Protein AF-A0A7S3B847-F1 (afdb_monomer)

Organism: NCBI:txid156174

InterPro domains:
  IPR002048 EF-hand domain [PS50222] (4-39)
  IPR011992 EF-hand domain pair [SSF47473] (9-43)
  IPR018247 EF-Hand 1, calcium-binding site [PS00018] (17-29)

pLDDT: mean 80.08, std 13.84, range [39.88, 95.44]

Foldseek 3Di:
DLDDPVVLCVVLQVVLPPVPPSDHDPVSVVVSVVVVVCVVVVPPPDPDDPDPPPPDPVPDDPVVVVVVVVVVVVVVVVVVVVVVVVVVVVVVVVVVVCVVCVPPDPVVVVVVVVVVVVVVVVVVVVVVVVVVVVVVVVVVVVVVVVVVVVD

Structure (mmCIF, N/CA/C/O backbone):
data_AF-A0A7S3B847-F1
#
_entry.id   AF-A0A7S3B847-F1
#
loop_
_atom_site.group_PDB
_atom_site.id
_atom_site.type_symbol
_atom_site.label_atom_id
_atom_site.label_alt_id
_atom_site.label_comp_id
_atom_site.label_asym_id
_atom_site.label_entity_id
_atom_site.label_seq_id
_atom_site.pdbx_PDB_ins_code
_atom_site.Cartn_x
_atom_site.Cartn_y
_atom_site.Cartn_z
_atom_site.occupancy
_atom_site.B_iso_or_equiv
_atom_site.auth_seq_id
_atom_site.auth_comp_id
_atom_site.auth_asym_id
_atom_site.auth_atom_id
_atom_site.pdbx_PDB_model_num
ATOM 1 N N . LEU A 1 1 ? -5.504 0.799 -28.104 1.00 70.06 1 LEU A N 1
ATOM 2 C CA . LEU A 1 1 ? -4.615 0.328 -29.183 1.00 70.06 1 LEU A CA 1
ATOM 3 C C . LEU A 1 1 ? -4.627 1.384 -30.265 1.00 70.06 1 LEU A C 1
ATOM 5 O O . LEU A 1 1 ? -5.694 1.936 -30.518 1.00 70.06 1 LEU A O 1
ATOM 9 N N . LYS A 1 2 ? -3.457 1.723 -30.804 1.00 77.25 2 LYS A N 1
ATOM 10 C CA . LYS A 1 2 ? -3.351 2.632 -31.953 1.00 77.25 2 LYS A CA 1
ATOM 11 C C . LYS A 1 2 ? -3.591 1.881 -33.260 1.00 77.25 2 LYS A C 1
ATOM 13 O O . LYS A 1 2 ? -4.026 2.481 -34.234 1.00 77.25 2 LYS A O 1
ATOM 18 N N . THR A 1 3 ? -3.345 0.572 -33.259 1.00 81.25 3 THR A N 1
ATOM 19 C CA . THR A 1 3 ? -3.781 -0.335 -34.322 1.00 81.25 3 THR A CA 1
ATOM 20 C C . THR A 1 3 ? -5.237 -0.758 -34.100 1.00 81.25 3 THR A C 1
ATOM 22 O O . THR A 1 3 ? -5.687 -0.882 -32.957 1.00 81.25 3 THR A O 1
ATOM 25 N N . GLU A 1 4 ? -5.963 -1.016 -35.191 1.00 88.88 4 GLU A N 1
ATOM 26 C CA . GLU A 1 4 ? -7.303 -1.610 -35.161 1.00 88.88 4 GLU A CA 1
ATOM 27 C C . GLU A 1 4 ? -7.334 -2.885 -34.317 1.00 88.88 4 GLU A C 1
ATOM 29 O O . GLU A 1 4 ? -6.490 -3.767 -34.486 1.00 88.88 4 GLU A O 1
ATOM 34 N N . ARG A 1 5 ? -8.311 -2.987 -33.406 1.00 84.38 5 ARG A N 1
ATOM 35 C CA . ARG A 1 5 ? -8.324 -4.022 -32.356 1.00 84.38 5 ARG A CA 1
ATOM 36 C C . ARG A 1 5 ? -8.294 -5.431 -32.934 1.00 84.38 5 ARG A C 1
ATOM 38 O O . ARG A 1 5 ? -7.449 -6.215 -32.528 1.00 84.38 5 ARG A O 1
ATOM 45 N N . VAL A 1 6 ? -9.171 -5.710 -33.899 1.00 86.75 6 VAL A N 1
ATOM 46 C CA . VAL A 1 6 ? -9.297 -7.030 -34.536 1.00 86.75 6 VAL A CA 1
ATOM 47 C C . VAL A 1 6 ? -8.012 -7.397 -35.275 1.00 86.75 6 VAL A C 1
ATOM 49 O O . VAL A 1 6 ? -7.477 -8.482 -35.084 1.00 86.75 6 VAL A O 1
ATOM 52 N N . LYS A 1 7 ? -7.455 -6.458 -36.048 1.00 86.38 7 LYS A N 1
ATOM 53 C CA . LYS A 1 7 ? -6.201 -6.664 -36.781 1.00 86.38 7 LYS A CA 1
ATOM 54 C C . LYS A 1 7 ? -5.027 -6.916 -35.835 1.00 86.38 7 LYS A C 1
ATOM 56 O O . LYS A 1 7 ? -4.253 -7.840 -36.044 1.00 86.38 7 LYS A O 1
ATOM 61 N N . PHE A 1 8 ? -4.925 -6.126 -34.766 1.00 87.38 8 PHE A N 1
ATOM 62 C CA . PHE A 1 8 ? -3.901 -6.305 -33.744 1.00 87.38 8 PHE A CA 1
ATOM 63 C C . PHE A 1 8 ? -4.010 -7.676 -33.074 1.00 87.38 8 PHE A C 1
ATOM 65 O O . PHE A 1 8 ? -3.001 -8.365 -32.945 1.00 87.38 8 PHE A O 1
ATOM 72 N N . THR A 1 9 ? -5.213 -8.081 -32.659 1.00 85.25 9 THR A N 1
ATOM 73 C CA . THR A 1 9 ? -5.406 -9.375 -32.003 1.00 85.25 9 THR A CA 1
ATOM 74 C C . THR A 1 9 ? -5.088 -10.526 -32.940 1.00 85.25 9 THR A C 1
ATOM 76 O O . THR A 1 9 ? -4.371 -11.418 -32.522 1.00 85.25 9 THR A O 1
ATOM 79 N N . THR A 1 10 ? -5.526 -10.489 -34.202 1.00 86.19 10 THR A N 1
ATOM 80 C CA . THR A 1 10 ? -5.241 -11.557 -35.171 1.00 86.19 10 THR A CA 1
ATOM 81 C C . THR A 1 10 ? -3.746 -11.662 -35.475 1.00 86.19 10 THR A C 1
ATOM 83 O O . THR A 1 10 ? -3.179 -12.743 -35.351 1.00 86.19 10 THR A O 1
ATOM 86 N N . ASP A 1 11 ? -3.085 -10.541 -35.784 1.00 85.12 11 ASP A N 1
ATOM 87 C CA . ASP A 1 11 ? -1.651 -10.524 -36.103 1.00 85.12 11 ASP A CA 1
ATOM 88 C C . ASP A 1 11 ? -0.793 -10.994 -34.920 1.00 85.12 11 ASP A C 1
ATOM 90 O O . ASP A 1 11 ? 0.245 -11.629 -35.105 1.00 85.12 11 ASP A O 1
ATOM 94 N N . MET A 1 12 ? -1.182 -10.643 -33.691 1.00 84.94 12 MET A N 1
ATOM 95 C CA . MET A 1 12 ? -0.429 -11.032 -32.501 1.00 84.94 12 MET A CA 1
ATOM 96 C C . MET A 1 12 ? -0.768 -12.442 -32.025 1.00 84.94 12 MET A C 1
ATOM 98 O O . MET A 1 12 ? 0.125 -13.107 -31.516 1.00 84.94 12 MET A O 1
ATOM 102 N N . PHE A 1 13 ? -1.996 -12.918 -32.224 1.00 85.88 13 PHE A N 1
ATOM 103 C CA . PHE A 1 13 ? -2.372 -14.291 -31.901 1.00 85.88 13 PHE A CA 1
ATOM 104 C C . PHE A 1 13 ? -1.532 -15.280 -32.711 1.00 85.88 13 PHE A C 1
ATOM 106 O O . PHE A 1 13 ? -0.788 -16.052 -32.125 1.00 85.88 13 PHE A O 1
ATOM 113 N N . VAL A 1 14 ? -1.502 -15.126 -34.040 1.0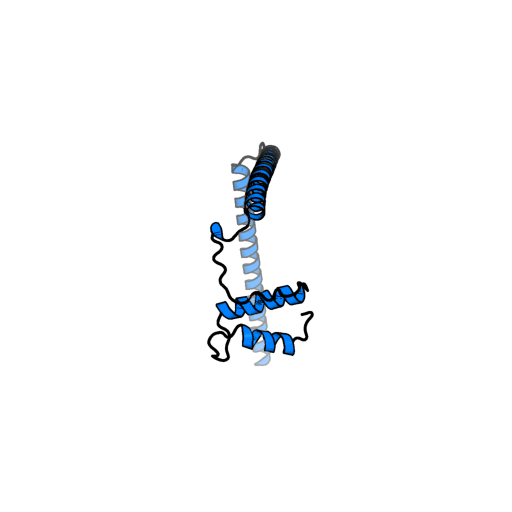0 86.00 14 VAL A N 1
ATOM 114 C CA . VAL A 1 14 ? -0.680 -15.954 -34.949 1.00 86.00 14 VAL A CA 1
ATOM 115 C C . VAL A 1 14 ? 0.816 -15.867 -34.628 1.00 86.00 14 VAL A C 1
ATOM 117 O O . VAL A 1 14 ? 1.583 -16.785 -34.889 1.00 86.00 14 VAL A O 1
ATOM 120 N N . LYS A 1 15 ? 1.271 -14.735 -34.085 1.00 83.75 15 LYS A N 1
ATOM 121 C CA . LYS A 1 15 ? 2.688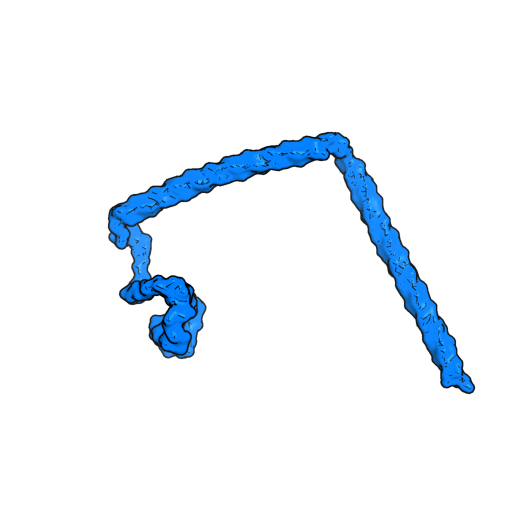 -14.520 -33.781 1.00 83.75 15 LYS A CA 1
ATOM 122 C C . LYS A 1 15 ? 3.131 -15.145 -32.457 1.00 83.75 15 LYS A C 1
ATOM 124 O O . LYS A 1 15 ? 4.315 -15.457 -32.315 1.00 83.75 15 LYS A O 1
ATOM 129 N N . PHE A 1 16 ? 2.239 -15.200 -31.472 1.00 84.88 16 PHE A N 1
ATOM 130 C CA . PHE A 1 16 ? 2.562 -15.641 -30.117 1.00 84.88 16 PHE A CA 1
ATOM 131 C C . PHE A 1 16 ? 2.057 -17.048 -29.800 1.00 84.88 16 PHE A C 1
ATOM 133 O O . PHE A 1 16 ? 2.594 -17.620 -28.864 1.00 84.88 16 PHE A O 1
ATOM 140 N N . ASP A 1 17 ? 1.113 -17.596 -30.568 1.00 87.38 17 ASP A N 1
ATOM 141 C CA . ASP A 1 17 ? 0.746 -19.018 -30.558 1.00 87.38 17 ASP A CA 1
ATOM 142 C C . ASP A 1 17 ? 1.885 -19.820 -31.210 1.00 87.38 17 ASP A C 1
ATOM 144 O O . ASP A 1 17 ? 1.950 -19.991 -32.428 1.00 87.38 17 ASP A O 1
ATOM 148 N N . ALA A 1 18 ? 2.896 -20.169 -30.412 1.00 80.38 18 ALA A N 1
ATOM 149 C CA . ALA A 1 18 ? 4.126 -20.763 -30.927 1.00 80.38 18 ALA A CA 1
ATOM 150 C C . ALA A 1 18 ? 3.973 -22.265 -31.189 1.00 80.38 18 ALA A C 1
ATOM 152 O O . ALA A 1 18 ? 4.738 -22.831 -31.974 1.00 80.38 18 ALA A O 1
ATOM 153 N N . ASN A 1 19 ? 3.028 -22.905 -30.501 1.00 84.69 19 ASN A N 1
ATOM 154 C CA . ASN A 1 19 ? 2.689 -24.313 -30.656 1.00 84.69 19 ASN A CA 1
ATOM 155 C C . ASN A 1 19 ? 1.501 -24.554 -31.602 1.00 84.69 19 ASN A C 1
ATOM 157 O O . ASN A 1 19 ? 1.220 -25.721 -31.878 1.00 84.69 19 ASN A O 1
ATOM 161 N N . ASP A 1 20 ? 0.886 -23.491 -32.131 1.00 81.88 20 ASP A N 1
ATOM 162 C CA . ASP A 1 20 ? -0.228 -23.513 -33.090 1.00 81.88 20 ASP A CA 1
ATOM 163 C C . ASP A 1 20 ? -1.396 -24.369 -32.571 1.00 81.88 20 ASP A C 1
ATOM 165 O O . ASP A 1 20 ? -2.017 -25.146 -33.302 1.00 81.88 20 ASP A O 1
ATOM 169 N N . ASP A 1 21 ? -1.645 -24.284 -31.259 1.00 89.25 21 ASP A N 1
ATOM 170 C CA . ASP A 1 21 ? -2.699 -25.048 -30.586 1.00 89.25 21 ASP A CA 1
ATOM 171 C C . ASP A 1 21 ? -4.043 -24.303 -30.565 1.00 89.25 21 ASP A C 1
ATOM 173 O O . ASP A 1 21 ? -5.056 -24.836 -30.095 1.00 89.25 21 ASP A O 1
ATOM 177 N N . GLY A 1 22 ? -4.077 -23.089 -31.128 1.00 84.81 22 GLY A N 1
ATOM 178 C CA . GLY A 1 22 ? -5.269 -22.263 -31.227 1.00 84.81 22 GLY A CA 1
ATOM 179 C C . GLY A 1 22 ? -5.675 -21.629 -29.898 1.00 84.81 22 GLY A C 1
ATOM 180 O O . GLY A 1 22 ? -6.778 -21.077 -29.803 1.00 84.81 22 GLY A O 1
ATOM 181 N N . VAL A 1 23 ? -4.816 -21.680 -28.877 1.00 88.50 23 VAL A N 1
ATOM 182 C CA . VAL A 1 23 ? -4.950 -20.961 -27.608 1.00 88.50 23 VAL A CA 1
ATOM 183 C C . VAL A 1 23 ? -3.618 -20.297 -27.239 1.00 88.50 23 VAL A C 1
ATOM 185 O O . VAL A 1 23 ? -2.587 -20.527 -27.843 1.00 88.50 23 VAL A O 1
ATOM 188 N N . LEU A 1 24 ? -3.630 -19.379 -26.270 1.00 87.12 24 LEU A N 1
ATOM 189 C CA . LEU A 1 24 ? -2.386 -18.795 -25.759 1.00 87.12 24 LEU A CA 1
ATOM 190 C C . LEU A 1 24 ? -2.165 -19.287 -24.341 1.00 87.12 24 LEU A C 1
ATOM 192 O O . LEU A 1 24 ? -2.973 -19.016 -23.445 1.00 87.12 24 LEU A O 1
ATOM 196 N N . SER A 1 25 ? -1.041 -19.959 -24.118 1.00 88.50 25 SER A N 1
ATOM 197 C CA . SER A 1 25 ? -0.571 -20.258 -22.772 1.00 88.50 25 SER A CA 1
ATOM 198 C C . SER A 1 25 ? -0.238 -18.967 -22.011 1.00 88.50 25 SER A C 1
ATOM 200 O O . SER A 1 25 ? -0.104 -17.879 -22.577 1.00 88.50 25 SER A O 1
ATOM 202 N N . PHE A 1 26 ? -0.073 -19.061 -20.690 1.00 85.31 26 PHE A N 1
ATOM 203 C CA . PHE A 1 26 ? 0.236 -17.893 -19.857 1.00 85.31 26 PHE A CA 1
ATOM 204 C C . PHE A 1 26 ? 1.511 -17.156 -20.300 1.00 85.31 26 PHE A C 1
ATOM 206 O O . PHE A 1 26 ? 1.561 -15.925 -20.263 1.00 85.31 26 PHE A O 1
ATOM 213 N N . GLU A 1 27 ? 2.539 -17.892 -20.729 1.00 83.31 27 GLU A N 1
ATOM 214 C CA . GLU A 1 27 ? 3.797 -17.293 -21.184 1.00 83.31 27 GLU A CA 1
ATOM 215 C C . GLU A 1 27 ? 3.650 -16.605 -22.551 1.00 83.31 27 GLU A C 1
ATOM 217 O O . GLU A 1 27 ? 4.201 -15.522 -22.757 1.00 83.31 27 GLU A O 1
ATOM 222 N N . GLU A 1 28 ? 2.836 -17.152 -23.452 1.00 84.69 28 GLU A N 1
ATOM 223 C CA . GLU A 1 28 ? 2.539 -16.552 -24.760 1.00 84.69 28 GLU A CA 1
ATOM 224 C C . GLU A 1 28 ? 1.628 -15.326 -24.623 1.00 84.69 28 GLU A C 1
ATOM 226 O O . GLU A 1 28 ? 1.866 -14.276 -25.232 1.00 84.69 28 GLU A O 1
ATOM 231 N N . PHE A 1 29 ? 0.647 -15.400 -23.718 1.00 87.56 29 PHE A N 1
ATOM 232 C CA . PHE A 1 29 ? -0.229 -14.284 -23.384 1.00 87.56 29 PHE A CA 1
ATOM 233 C C . PHE A 1 29 ? 0.547 -13.091 -22.815 1.00 87.56 29 PHE A C 1
ATOM 235 O O . PHE A 1 29 ? 0.226 -11.947 -23.139 1.00 87.56 29 PHE A O 1
ATOM 242 N N . LYS A 1 30 ? 1.605 -13.308 -22.018 1.00 87.56 30 LYS A N 1
ATOM 243 C CA . LYS A 1 30 ? 2.481 -12.203 -21.576 1.00 87.56 30 LYS A CA 1
ATOM 244 C C . LYS A 1 30 ? 3.097 -11.464 -22.762 1.00 87.56 30 LYS A C 1
ATOM 246 O O . LYS A 1 30 ? 3.201 -10.236 -22.724 1.00 87.56 30 LYS A O 1
ATOM 251 N N . GLY A 1 31 ? 3.505 -12.194 -23.801 1.00 83.12 31 GLY A N 1
ATOM 252 C CA . GLY A 1 31 ? 4.020 -11.624 -25.046 1.00 83.12 31 GLY A CA 1
ATOM 253 C C . GLY A 1 31 ? 2.983 -10.736 -25.736 1.00 83.12 31 GLY A C 1
ATOM 254 O O . GLY A 1 31 ? 3.258 -9.562 -26.004 1.00 83.12 31 GLY A O 1
ATOM 255 N N . LEU A 1 32 ? 1.769 -11.264 -25.922 1.00 85.75 32 LEU A N 1
ATOM 256 C CA . LEU A 1 32 ? 0.622 -10.535 -26.474 1.00 85.75 32 LEU A CA 1
ATOM 257 C C . LEU A 1 32 ? 0.281 -9.277 -25.654 1.00 85.75 32 LEU A C 1
ATOM 259 O O . LEU A 1 32 ? 0.104 -8.193 -26.213 1.00 85.75 32 LEU A O 1
ATOM 263 N N . TYR A 1 33 ? 0.204 -9.405 -24.328 1.00 87.38 33 TYR A N 1
ATOM 264 C CA . TYR A 1 33 ? -0.160 -8.320 -23.418 1.00 87.38 33 TYR A CA 1
ATOM 265 C C . TYR A 1 33 ? 0.864 -7.182 -23.445 1.00 87.38 33 TYR A C 1
ATOM 267 O O . TYR A 1 33 ? 0.495 -6.018 -23.596 1.00 87.38 33 TYR A O 1
ATOM 275 N N . ASN A 1 34 ? 2.158 -7.501 -23.370 1.00 85.50 34 ASN A N 1
ATOM 276 C CA . ASN A 1 34 ? 3.213 -6.489 -23.442 1.00 85.50 34 ASN A CA 1
ATOM 277 C C . ASN A 1 34 ? 3.207 -5.772 -24.802 1.00 85.50 34 ASN A C 1
ATOM 279 O O . ASN A 1 34 ? 3.314 -4.547 -24.852 1.00 85.50 34 ASN A O 1
ATOM 283 N N . ALA A 1 35 ? 2.978 -6.507 -25.896 1.00 85.06 35 ALA A N 1
ATOM 284 C CA . ALA A 1 35 ? 2.818 -5.911 -27.221 1.00 85.06 35 ALA A CA 1
ATOM 285 C C . ALA A 1 35 ? 1.601 -4.968 -27.30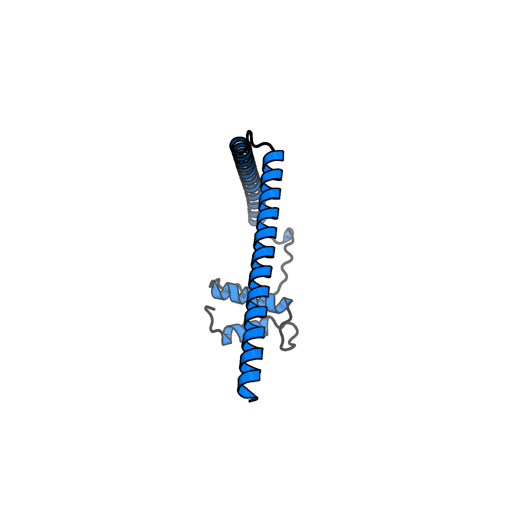2 1.00 85.06 35 ALA A C 1
ATOM 287 O O . ALA A 1 35 ? 1.655 -3.955 -28.003 1.00 85.06 35 ALA A O 1
ATOM 288 N N . ALA A 1 36 ? 0.516 -5.268 -26.580 1.00 86.25 36 ALA A N 1
ATOM 289 C CA . ALA A 1 36 ? -0.678 -4.426 -26.519 1.00 86.25 36 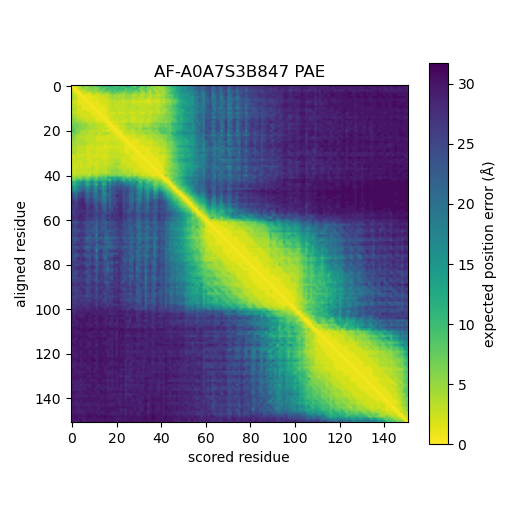ALA A CA 1
ATOM 290 C C . ALA A 1 36 ? -0.432 -3.131 -25.731 1.00 86.25 36 ALA A C 1
ATOM 292 O O . ALA A 1 36 ? -0.895 -2.061 -26.135 1.00 86.25 36 ALA A O 1
ATOM 293 N N . VAL A 1 37 ? 0.331 -3.214 -24.637 1.00 86.81 37 VAL A N 1
ATOM 294 C CA . VAL A 1 37 ? 0.765 -2.050 -23.850 1.00 86.81 37 VAL A CA 1
ATOM 295 C C . VAL A 1 37 ? 1.654 -1.129 -24.691 1.00 86.81 37 VAL A C 1
ATOM 297 O O . VAL A 1 37 ? 1.424 0.082 -24.723 1.00 86.81 37 VAL A O 1
ATOM 300 N N . ASP A 1 38 ? 2.606 -1.689 -25.440 1.00 83.44 38 ASP A N 1
ATOM 301 C CA . ASP A 1 38 ? 3.489 -0.916 -26.321 1.00 83.44 38 ASP A CA 1
ATOM 302 C C . ASP A 1 38 ? 2.735 -0.254 -27.488 1.00 83.44 38 ASP A C 1
ATOM 304 O O . ASP A 1 38 ? 2.978 0.916 -27.802 1.00 83.44 38 ASP A O 1
ATOM 308 N N . ASP A 1 39 ? 1.778 -0.961 -28.104 1.00 84.44 39 ASP A N 1
ATOM 309 C CA . ASP A 1 39 ? 0.922 -0.410 -29.165 1.00 84.44 39 ASP A CA 1
ATOM 310 C C . ASP A 1 39 ? 0.011 0.709 -28.638 1.00 84.44 39 ASP A C 1
ATOM 312 O O . ASP A 1 39 ? -0.183 1.724 -29.310 1.00 84.44 39 ASP A O 1
ATOM 316 N N . ALA A 1 40 ? -0.496 0.580 -27.407 1.00 84.62 40 ALA A N 1
ATOM 317 C CA . ALA A 1 40 ? -1.253 1.639 -26.744 1.00 84.62 40 ALA A CA 1
ATOM 318 C C . ALA A 1 40 ? -0.387 2.880 -26.452 1.00 84.62 40 ALA A C 1
ATOM 320 O O . ALA A 1 40 ? -0.839 4.003 -26.687 1.00 84.62 40 ALA A O 1
ATOM 321 N N . ALA A 1 41 ? 0.866 2.691 -26.023 1.00 83.62 41 ALA A N 1
ATOM 322 C CA . ALA A 1 41 ? 1.835 3.774 -25.832 1.00 83.62 41 ALA A CA 1
ATOM 323 C C . ALA A 1 41 ? 2.291 4.408 -27.165 1.00 83.62 41 ALA A C 1
ATOM 325 O O . ALA A 1 41 ? 2.704 5.567 -27.214 1.00 83.62 41 ALA A O 1
ATOM 326 N N . GLY A 1 42 ? 2.154 3.684 -28.280 1.00 76.38 42 GLY A N 1
ATOM 327 C CA . GLY A 1 42 ? 2.590 4.110 -29.609 1.00 76.38 42 GLY A CA 1
ATOM 328 C C . GLY A 1 42 ? 4.091 4.044 -29.827 1.00 76.38 42 GLY A C 1
ATOM 329 O O . GLY A 1 42 ? 4.608 4.725 -30.714 1.00 76.38 42 GLY A O 1
ATOM 330 N N . ASN A 1 43 ? 4.775 3.219 -29.042 1.00 75.81 43 ASN A N 1
ATOM 331 C CA . ASN A 1 43 ? 6.138 2.830 -29.346 1.00 75.81 43 ASN A CA 1
ATOM 332 C C . ASN A 1 43 ? 6.098 1.990 -30.628 1.00 75.81 43 ASN A C 1
ATOM 334 O O . ASN A 1 43 ? 5.352 1.012 -30.714 1.00 75.81 43 ASN A O 1
ATOM 338 N N . ARG A 1 44 ? 6.868 2.370 -31.661 1.00 59.28 44 ARG A N 1
ATOM 339 C CA . ARG A 1 44 ? 6.971 1.537 -32.869 1.00 59.28 44 ARG A CA 1
ATOM 340 C C . ARG A 1 44 ? 7.521 0.178 -32.451 1.00 59.28 44 ARG A C 1
ATOM 342 O O . ARG A 1 44 ? 8.648 0.100 -31.964 1.00 59.28 44 ARG A O 1
ATOM 349 N N . ARG A 1 45 ? 6.720 -0.872 -32.655 1.00 61.38 45 ARG A N 1
ATOM 350 C CA . ARG A 1 45 ? 7.100 -2.267 -32.414 1.00 61.38 45 ARG A CA 1
ATOM 351 C C . ARG A 1 45 ? 8.395 -2.547 -33.173 1.00 61.38 45 ARG A C 1
ATOM 353 O O . ARG A 1 45 ? 8.381 -2.658 -34.397 1.00 61.38 45 ARG A O 1
ATOM 360 N N . SER A 1 46 ? 9.525 -2.624 -32.467 1.00 50.75 46 SER A N 1
ATOM 361 C CA . SER A 1 46 ? 10.770 -3.057 -33.093 1.00 50.75 46 SER A CA 1
ATOM 362 C C . SER A 1 46 ? 10.559 -4.498 -33.541 1.00 50.75 46 SER A C 1
ATOM 364 O O . SER A 1 46 ? 10.197 -5.346 -32.723 1.00 50.75 46 SER A O 1
ATOM 366 N N . THR A 1 47 ? 10.756 -4.779 -34.824 1.00 45.41 47 THR A N 1
ATOM 367 C CA . THR A 1 47 ? 10.742 -6.125 -35.404 1.00 45.41 47 THR A CA 1
ATOM 368 C C . THR A 1 47 ? 11.961 -6.907 -34.916 1.00 45.41 47 THR A C 1
ATOM 370 O O . THR A 1 47 ? 12.857 -7.237 -35.685 1.00 45.41 47 THR A O 1
ATOM 373 N N . LYS A 1 48 ? 12.050 -7.171 -33.612 1.00 42.31 48 LYS A N 1
ATOM 374 C CA . LYS A 1 48 ? 12.985 -8.153 -33.082 1.00 42.31 48 LYS A CA 1
ATOM 375 C C . LYS A 1 48 ? 12.246 -9.477 -33.022 1.00 42.31 48 LYS A C 1
ATOM 377 O O . LYS A 1 48 ? 11.330 -9.660 -32.225 1.00 42.31 48 LYS A O 1
ATOM 382 N N . ALA A 1 49 ? 12.614 -10.341 -33.962 1.00 39.88 49 ALA A N 1
ATOM 383 C CA . ALA A 1 49 ? 12.315 -11.758 -33.939 1.00 39.88 49 ALA A CA 1
ATOM 384 C C . ALA A 1 49 ? 12.676 -12.347 -32.569 1.00 39.88 49 ALA A C 1
ATOM 386 O O . ALA A 1 49 ? 13.580 -11.844 -31.894 1.00 39.88 49 ALA A O 1
ATOM 387 N N . ASN A 1 50 ? 11.963 -13.407 -32.198 1.00 45.75 50 ASN A N 1
ATOM 388 C CA . ASN A 1 50 ? 12.223 -14.257 -31.045 1.00 45.75 50 ASN A CA 1
ATOM 389 C C . ASN A 1 50 ? 13.632 -14.865 -31.130 1.00 45.75 50 ASN A C 1
ATOM 391 O O . ASN A 1 50 ? 13.819 -16.022 -31.476 1.00 45.75 50 ASN A O 1
ATOM 395 N N . GLY A 1 51 ? 14.643 -14.070 -30.817 1.00 40.59 51 GLY A N 1
ATOM 396 C CA . GLY A 1 51 ? 15.861 -14.547 -30.208 1.00 40.59 51 GLY A CA 1
ATOM 397 C C . GLY A 1 51 ? 15.737 -14.160 -28.753 1.00 40.59 51 GLY A C 1
ATOM 398 O O . GLY A 1 51 ? 15.730 -12.967 -28.439 1.00 40.59 51 GLY A O 1
ATOM 399 N N . ALA A 1 52 ? 15.625 -15.146 -27.867 1.00 45.16 52 ALA A N 1
ATOM 400 C CA . ALA A 1 52 ? 16.006 -14.966 -26.480 1.00 45.16 52 ALA A CA 1
ATOM 401 C C . ALA A 1 52 ? 17.462 -14.482 -26.492 1.00 45.16 52 ALA A C 1
ATOM 403 O O . ALA A 1 52 ? 18.397 -15.274 -26.499 1.00 45.16 52 ALA A O 1
ATOM 404 N N . ALA A 1 53 ? 17.656 -13.166 -26.604 1.00 46.53 53 ALA A N 1
ATOM 405 C CA . ALA A 1 53 ? 18.954 -12.545 -26.503 1.00 46.53 53 ALA A CA 1
ATOM 406 C C . ALA A 1 53 ? 19.360 -12.763 -25.055 1.00 46.53 53 ALA A C 1
ATOM 408 O O . ALA A 1 53 ? 18.970 -12.007 -24.161 1.00 46.53 53 ALA A O 1
ATOM 409 N N . THR A 1 54 ? 20.076 -13.861 -24.826 1.00 45.97 54 THR A N 1
ATOM 410 C CA . THR A 1 54 ? 20.857 -14.103 -23.630 1.00 45.97 54 THR A CA 1
ATOM 411 C C . THR A 1 54 ? 21.549 -12.787 -23.317 1.00 45.97 54 THR A C 1
ATOM 413 O O . THR A 1 54 ? 22.434 -12.342 -24.047 1.00 45.97 54 THR A O 1
ATOM 416 N N . ARG A 1 55 ? 21.074 -12.104 -22.266 1.00 53.00 55 ARG A N 1
ATOM 417 C CA . ARG A 1 55 ? 21.621 -10.843 -21.743 1.00 53.00 55 ARG A CA 1
ATOM 418 C C . ARG A 1 55 ? 22.980 -11.104 -21.083 1.00 53.00 55 ARG A C 1
ATOM 420 O O . ARG A 1 55 ? 23.241 -10.654 -19.972 1.00 53.00 55 ARG A O 1
ATOM 427 N N . THR A 1 56 ? 23.825 -11.894 -21.727 1.00 54.91 56 THR A N 1
ATOM 428 C CA . THR A 1 56 ? 25.174 -12.207 -21.296 1.00 54.91 56 THR A CA 1
ATOM 429 C C . THR A 1 56 ? 26.068 -11.019 -21.615 1.00 54.91 56 THR A C 1
ATOM 431 O O . THR A 1 56 ? 25.915 -10.353 -22.639 1.00 54.91 56 THR A O 1
ATOM 434 N N . LYS A 1 57 ? 27.011 -10.753 -20.709 1.00 53.66 57 LYS A N 1
ATOM 435 C CA . LYS A 1 57 ? 27.938 -9.610 -20.711 1.00 53.66 57 LYS A CA 1
ATOM 436 C C . LYS A 1 57 ? 28.667 -9.398 -22.052 1.00 53.66 57 LYS A C 1
ATOM 438 O O . LYS A 1 57 ? 29.041 -8.278 -22.358 1.00 53.66 57 LYS A O 1
ATOM 443 N N . HIS A 1 58 ? 28.808 -10.459 -22.847 1.00 52.09 58 HIS A N 1
ATOM 444 C CA . HIS A 1 58 ? 29.504 -10.487 -24.136 1.00 52.09 58 HIS A CA 1
ATOM 445 C C . HIS A 1 58 ? 28.690 -9.969 -25.335 1.00 52.09 58 HIS A C 1
ATOM 447 O O . HIS A 1 58 ? 29.247 -9.831 -26.415 1.00 52.09 58 HIS A O 1
ATOM 453 N N . GLY A 1 59 ? 27.389 -9.699 -25.171 1.00 54.31 59 GLY A N 1
ATOM 454 C CA . GLY A 1 59 ? 26.519 -9.211 -26.252 1.00 54.31 59 GLY A CA 1
ATOM 455 C C . GLY A 1 59 ? 26.172 -7.722 -26.175 1.00 54.31 59 GLY A C 1
ATOM 456 O O . GLY A 1 59 ? 25.313 -7.266 -26.927 1.00 54.31 59 GLY A O 1
ATOM 457 N N . LEU A 1 60 ? 26.757 -6.975 -25.233 1.00 61.94 60 LEU A N 1
ATOM 458 C CA . LEU A 1 60 ? 26.489 -5.550 -25.049 1.00 61.94 60 LEU A CA 1
ATOM 459 C C . LEU A 1 60 ? 27.741 -4.718 -25.295 1.00 61.94 60 LEU A C 1
ATOM 461 O O . LEU A 1 60 ? 28.792 -5.000 -24.731 1.00 61.94 60 LEU A O 1
ATOM 465 N N . ASP A 1 61 ? 27.567 -3.670 -26.095 1.00 74.12 61 ASP A N 1
ATOM 466 C CA . ASP A 1 61 ? 28.582 -2.661 -26.372 1.00 74.12 61 ASP A CA 1
ATOM 467 C C . ASP A 1 61 ? 29.081 -1.981 -25.082 1.00 74.12 61 ASP A C 1
ATOM 469 O O . ASP A 1 61 ? 28.326 -1.809 -24.113 1.00 74.12 61 ASP A O 1
ATOM 473 N N . G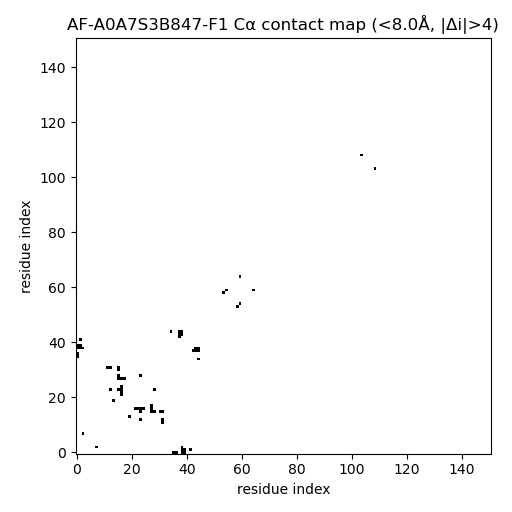LU A 1 62 ? 30.352 -1.582 -25.075 1.00 76.25 62 GLU A N 1
ATOM 474 C CA . GLU A 1 62 ? 31.065 -1.056 -23.906 1.00 76.25 62 GLU A CA 1
ATOM 475 C C . GLU A 1 62 ? 30.381 0.194 -23.332 1.00 76.25 62 GLU A C 1
ATOM 477 O O . GLU A 1 62 ? 30.212 0.321 -22.114 1.00 76.25 62 GLU A O 1
ATOM 482 N N . ALA A 1 63 ? 29.847 1.052 -24.207 1.00 77.25 63 ALA A N 1
ATOM 483 C CA . ALA A 1 63 ? 29.067 2.222 -23.815 1.00 77.25 63 ALA A CA 1
ATOM 484 C C . ALA A 1 63 ? 27.822 1.848 -22.987 1.00 77.25 63 ALA A C 1
ATOM 486 O O . ALA A 1 63 ? 27.449 2.551 -22.043 1.00 77.25 63 ALA A O 1
ATOM 487 N N . THR A 1 64 ? 27.194 0.706 -23.284 1.00 76.81 64 THR A N 1
ATOM 488 C CA . THR A 1 64 ? 26.006 0.247 -22.552 1.00 76.81 64 THR A CA 1
ATOM 489 C C . THR A 1 64 ? 26.368 -0.353 -21.196 1.00 76.81 64 THR A C 1
ATOM 491 O O . THR A 1 64 ? 25.619 -0.189 -20.229 1.00 76.81 64 THR A O 1
ATOM 494 N N . LEU A 1 65 ? 27.512 -1.034 -21.093 1.00 76.25 65 LEU A N 1
ATOM 495 C CA . LEU A 1 65 ? 28.018 -1.528 -19.811 1.00 76.25 65 LEU A CA 1
ATOM 496 C C . LEU A 1 65 ? 28.368 -0.358 -18.883 1.00 76.25 65 LEU A C 1
ATOM 498 O O . LEU A 1 65 ? 27.907 -0.335 -17.741 1.00 76.25 65 LEU A O 1
ATOM 502 N N . ALA A 1 66 ? 29.061 0.659 -19.400 1.00 80.50 66 ALA A N 1
ATOM 503 C CA . ALA A 1 66 ? 29.389 1.869 -18.650 1.00 80.50 66 ALA A CA 1
ATOM 504 C C . ALA A 1 66 ? 28.134 2.633 -18.186 1.00 80.50 66 ALA A C 1
ATOM 506 O O . ALA A 1 66 ? 28.057 3.066 -17.036 1.00 80.50 66 ALA A O 1
ATOM 507 N N . ALA A 1 67 ? 27.112 2.761 -19.039 1.00 83.94 67 ALA A N 1
ATOM 508 C CA . ALA A 1 67 ? 25.848 3.402 -18.667 1.00 83.94 67 ALA A CA 1
ATOM 509 C C . ALA A 1 67 ? 25.102 2.644 -17.552 1.00 83.94 67 ALA A C 1
ATOM 511 O O . ALA A 1 67 ? 24.494 3.255 -16.671 1.00 83.94 67 ALA A O 1
ATOM 512 N N . ARG A 1 68 ? 25.159 1.306 -17.562 1.00 83.75 68 ARG A N 1
ATOM 513 C CA . ARG A 1 68 ? 24.541 0.473 -16.520 1.00 83.75 68 ARG A CA 1
ATOM 514 C C . ARG A 1 68 ? 25.253 0.597 -15.182 1.00 83.75 68 ARG A C 1
ATOM 516 O O . ARG A 1 68 ? 24.566 0.683 -14.168 1.00 83.75 68 ARG A O 1
ATOM 523 N N . GLU A 1 69 ? 26.581 0.611 -15.174 1.00 82.69 69 GLU A N 1
ATOM 524 C CA . GLU A 1 69 ? 27.347 0.808 -13.939 1.00 82.69 69 GLU A CA 1
ATOM 525 C C . GLU A 1 69 ? 27.091 2.200 -13.349 1.00 82.69 69 GLU A C 1
ATOM 527 O O . GLU A 1 69 ? 26.699 2.294 -12.188 1.00 82.69 69 GLU A O 1
ATOM 532 N N . LYS A 1 70 ? 27.103 3.262 -14.169 1.00 87.94 70 LYS A N 1
ATOM 533 C CA . LYS A 1 70 ? 26.729 4.616 -13.716 1.00 87.94 70 LYS A CA 1
ATOM 534 C C . LYS A 1 70 ? 25.324 4.672 -13.110 1.00 87.94 70 LYS A C 1
ATOM 536 O O . LYS A 1 70 ? 25.127 5.272 -12.058 1.00 87.94 70 LYS A O 1
ATOM 541 N N . MET A 1 71 ? 24.341 4.007 -13.726 1.00 84.50 71 MET A N 1
ATOM 542 C CA . MET A 1 71 ? 22.978 3.961 -13.183 1.00 84.50 71 MET A CA 1
ATOM 543 C C . MET A 1 71 ? 22.909 3.189 -11.856 1.00 84.50 71 MET A C 1
ATOM 545 O O . MET A 1 71 ? 22.133 3.553 -10.971 1.00 84.50 71 MET A O 1
ATOM 549 N N . LYS A 1 72 ? 23.682 2.106 -11.702 1.00 86.75 72 LYS A N 1
ATOM 550 C CA . LYS A 1 72 ? 23.749 1.365 -10.435 1.00 86.75 72 LYS A CA 1
ATOM 551 C C . LYS A 1 72 ? 24.339 2.230 -9.329 1.00 86.75 72 LYS A C 1
ATOM 553 O O . LYS A 1 72 ? 23.760 2.276 -8.247 1.00 86.75 72 LYS A O 1
ATOM 558 N N . GLU A 1 73 ? 25.436 2.926 -9.610 1.00 86.62 73 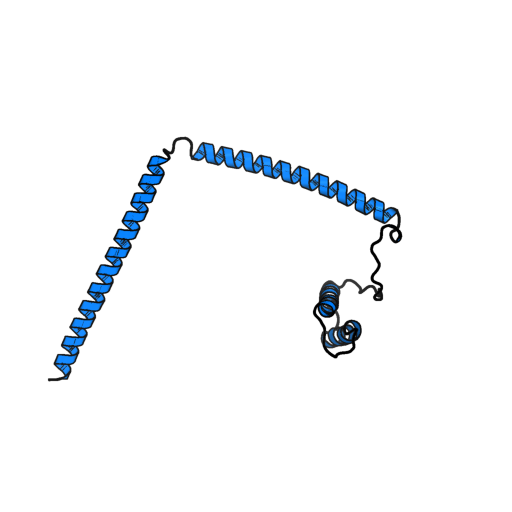GLU A N 1
ATOM 559 C CA . GLU A 1 73 ? 26.087 3.836 -8.667 1.00 86.62 73 GLU A CA 1
ATOM 560 C C . GLU A 1 73 ? 25.158 4.988 -8.267 1.00 86.62 73 GLU A C 1
ATOM 562 O O . GLU A 1 73 ? 24.969 5.248 -7.079 1.00 86.62 73 GLU A O 1
ATOM 567 N N . GLU A 1 74 ? 24.487 5.620 -9.232 1.00 87.31 74 GLU A N 1
ATOM 568 C CA . GLU A 1 74 ? 23.533 6.697 -8.961 1.00 87.31 74 GLU A CA 1
ATOM 569 C C . GLU A 1 74 ? 22.336 6.206 -8.132 1.00 87.31 74 GLU A C 1
ATOM 571 O O . GLU A 1 74 ? 21.936 6.854 -7.164 1.00 87.31 74 GLU A O 1
ATOM 576 N N . LYS A 1 75 ? 21.786 5.026 -8.454 1.00 88.38 75 LYS A N 1
ATOM 577 C CA . LYS A 1 75 ? 20.700 4.416 -7.671 1.00 88.38 75 LYS A CA 1
ATOM 578 C C . LYS A 1 75 ? 21.142 4.065 -6.257 1.00 88.38 75 LYS A C 1
ATOM 580 O O . LYS A 1 75 ? 20.367 4.266 -5.323 1.00 88.38 75 LYS A O 1
ATOM 585 N N . ALA A 1 76 ? 22.356 3.547 -6.087 1.00 89.31 76 ALA A N 1
ATOM 586 C CA . ALA A 1 76 ? 22.906 3.245 -4.772 1.00 89.31 76 ALA A CA 1
ATOM 587 C C . ALA A 1 76 ? 23.068 4.524 -3.940 1.00 89.31 76 ALA A C 1
ATOM 589 O O . ALA A 1 76 ? 22.626 4.556 -2.791 1.00 89.31 76 ALA A O 1
ATOM 590 N N . ARG A 1 77 ? 23.597 5.597 -4.543 1.00 90.50 77 ARG A N 1
ATOM 591 C CA . ARG A 1 77 ? 23.731 6.909 -3.897 1.00 90.50 77 ARG A CA 1
ATOM 592 C C . ARG A 1 77 ? 22.373 7.483 -3.497 1.00 90.50 77 ARG A C 1
ATOM 594 O O . ARG A 1 77 ? 22.165 7.804 -2.333 1.00 90.50 77 ARG A O 1
ATOM 601 N N . LYS A 1 78 ? 21.415 7.517 -4.426 1.00 90.44 78 LYS A N 1
ATOM 602 C CA . LYS A 1 78 ? 20.065 8.039 -4.172 1.00 90.44 78 LYS A CA 1
ATOM 603 C C . LYS A 1 78 ? 19.340 7.255 -3.076 1.00 90.44 78 LYS A C 1
ATOM 605 O O . LYS A 1 78 ? 18.692 7.848 -2.222 1.00 90.44 78 LYS A O 1
ATOM 610 N N . LYS A 1 79 ? 19.488 5.925 -3.058 1.00 89.94 79 LYS A N 1
ATOM 611 C CA . LYS A 1 79 ? 18.922 5.073 -2.004 1.00 89.94 79 LYS A CA 1
ATOM 612 C C . LYS A 1 79 ? 19.553 5.353 -0.637 1.00 89.94 79 LYS A C 1
ATOM 614 O O . LYS A 1 79 ? 18.845 5.317 0.366 1.00 89.94 79 LYS A O 1
ATOM 619 N N . ALA A 1 80 ? 20.859 5.616 -0.584 1.00 87.25 80 ALA A N 1
ATOM 620 C CA . ALA A 1 80 ? 21.544 5.969 0.656 1.00 87.25 80 ALA A CA 1
ATOM 621 C C . ALA A 1 80 ? 21.082 7.337 1.191 1.00 87.25 80 ALA A C 1
ATOM 623 O O . ALA A 1 80 ? 20.713 7.433 2.360 1.00 87.25 80 ALA A O 1
ATOM 624 N N . GLU A 1 81 ? 21.007 8.351 0.325 1.00 88.19 81 GLU A N 1
ATOM 625 C CA . GLU A 1 81 ? 20.511 9.694 0.665 1.00 88.19 81 GLU A CA 1
ATOM 626 C C . GLU A 1 81 ? 19.051 9.659 1.155 1.00 88.19 81 GLU A C 1
ATOM 628 O O . GLU A 1 81 ? 18.696 10.272 2.165 1.00 88.19 81 GLU A O 1
ATOM 633 N N . GLU A 1 82 ? 18.186 8.896 0.481 1.00 86.38 82 GLU A N 1
ATOM 634 C CA . GLU A 1 82 ? 16.782 8.745 0.871 1.00 86.38 82 GLU A CA 1
ATOM 635 C C . GLU A 1 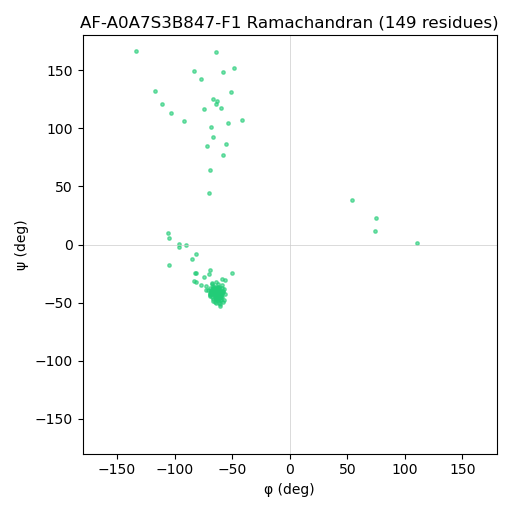82 ? 16.635 7.998 2.204 1.00 86.38 82 GLU A C 1
ATOM 637 O O . GLU A 1 82 ? 15.852 8.407 3.064 1.00 86.38 82 GLU A O 1
ATOM 642 N N . ALA A 1 83 ? 17.435 6.951 2.430 1.00 88.50 83 ALA A N 1
ATOM 643 C CA . ALA A 1 83 ? 17.454 6.239 3.704 1.00 88.50 83 ALA A CA 1
ATOM 644 C C . ALA A 1 83 ? 17.906 7.142 4.864 1.00 88.50 83 ALA A C 1
ATOM 646 O O . ALA A 1 83 ? 17.359 7.045 5.966 1.00 88.50 83 ALA A O 1
ATOM 647 N N . GLU A 1 84 ? 18.867 8.038 4.637 1.00 88.69 84 GLU A N 1
ATOM 648 C CA . GLU A 1 84 ? 19.298 9.017 5.636 1.00 88.69 84 GLU A CA 1
ATOM 649 C C . GLU A 1 84 ? 18.195 10.040 5.941 1.00 88.69 84 GLU A C 1
ATOM 651 O O . GLU A 1 84 ? 17.897 10.309 7.110 1.00 88.69 84 GLU A O 1
ATOM 656 N N . LYS A 1 85 ? 17.504 10.535 4.908 1.00 92.88 85 LYS A N 1
ATOM 657 C CA . LYS A 1 85 ? 16.359 11.438 5.072 1.00 92.88 85 LYS A CA 1
ATOM 658 C C . LYS A 1 85 ? 15.237 10.792 5.888 1.00 92.88 85 LYS A C 1
ATOM 660 O O . LYS A 1 85 ? 14.730 11.415 6.822 1.00 92.88 85 LYS A O 1
ATOM 665 N N . ILE A 1 86 ? 14.901 9.536 5.593 1.00 91.19 86 ILE A N 1
ATOM 666 C CA . ILE A 1 86 ? 13.898 8.766 6.344 1.00 91.19 86 ILE A CA 1
ATOM 667 C C . ILE A 1 86 ? 14.340 8.577 7.799 1.00 91.19 86 ILE A C 1
ATOM 669 O O . ILE A 1 86 ? 13.540 8.758 8.714 1.00 91.19 86 ILE A O 1
ATOM 673 N N . ARG A 1 87 ? 15.617 8.259 8.050 1.00 92.69 87 ARG A N 1
ATOM 674 C CA . ARG A 1 87 ? 16.143 8.135 9.421 1.00 92.69 87 ARG A CA 1
ATOM 675 C C . ARG A 1 87 ? 15.992 9.434 10.204 1.00 92.69 87 ARG A C 1
ATOM 677 O O . ARG A 1 87 ? 15.555 9.387 11.353 1.00 92.69 87 ARG A O 1
ATOM 684 N N . LYS A 1 88 ? 16.297 10.577 9.584 1.00 93.81 88 LYS A N 1
ATOM 685 C CA . LYS A 1 88 ? 16.148 11.895 10.212 1.00 93.81 88 LYS A CA 1
ATOM 686 C C . LYS A 1 88 ? 14.684 12.213 10.525 1.00 93.81 88 LYS A C 1
ATOM 688 O O . LYS A 1 88 ? 14.380 12.594 11.649 1.00 93.81 88 LYS A O 1
ATOM 693 N N . GLN A 1 89 ? 13.778 11.973 9.578 1.00 91.94 89 GLN A N 1
ATOM 694 C CA . GLN A 1 89 ? 12.338 12.176 9.775 1.00 91.94 89 GLN A CA 1
ATOM 695 C C . GLN A 1 89 ? 11.766 11.267 10.871 1.00 91.94 89 GLN A C 1
ATOM 697 O O . GLN A 1 89 ? 10.985 11.717 11.705 1.00 91.94 89 GLN A O 1
ATOM 702 N N . ASN A 1 90 ? 12.192 10.004 10.922 1.00 90.81 90 A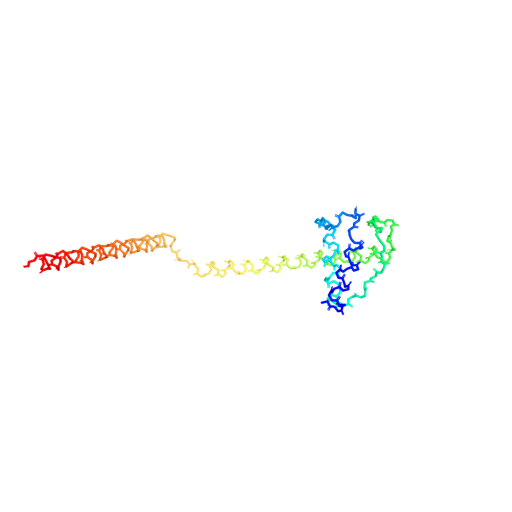SN A N 1
ATOM 703 C CA . ASN A 1 90 ? 11.776 9.073 11.969 1.00 90.81 90 ASN A CA 1
ATOM 704 C C . ASN A 1 90 ? 12.306 9.487 13.348 1.00 90.81 90 ASN A C 1
ATOM 706 O O . ASN A 1 90 ? 11.593 9.350 14.343 1.00 90.81 90 ASN A O 1
ATOM 710 N N . ALA A 1 91 ? 13.541 9.993 13.420 1.00 92.44 91 ALA A N 1
ATOM 711 C CA . ALA A 1 91 ? 14.107 10.522 14.657 1.00 92.44 91 ALA A CA 1
ATOM 712 C C . ALA A 1 91 ? 13.316 11.745 15.149 1.00 92.44 91 ALA A C 1
ATOM 714 O O . ALA A 1 91 ? 12.882 11.762 16.299 1.00 92.44 91 ALA A O 1
ATOM 715 N N . GLU A 1 92 ? 13.033 12.698 14.260 1.00 91.94 92 GLU A N 1
ATOM 716 C CA . GLU A 1 92 ? 12.242 13.896 14.563 1.00 91.94 92 GLU A CA 1
ATOM 717 C C . GLU A 1 92 ? 10.810 13.545 15.001 1.00 91.94 92 GLU A C 1
ATOM 719 O O . GLU A 1 92 ? 10.318 14.034 16.019 1.00 91.94 92 GLU A O 1
ATOM 724 N N . MET A 1 93 ? 10.147 12.626 14.293 1.00 91.25 93 MET A N 1
ATOM 725 C CA . MET A 1 93 ? 8.809 12.158 14.656 1.00 91.25 93 MET A CA 1
ATOM 726 C C . MET A 1 93 ? 8.804 11.480 16.031 1.00 91.25 93 MET A C 1
ATOM 728 O O . MET A 1 93 ? 7.900 11.707 16.837 1.00 91.25 93 MET A O 1
ATOM 732 N N . LYS A 1 94 ? 9.827 10.673 16.333 1.00 87.88 94 LYS A N 1
ATOM 733 C CA . LYS A 1 94 ? 9.975 10.014 17.634 1.00 87.88 94 LYS A CA 1
ATOM 734 C C . LYS A 1 94 ? 10.195 11.023 18.759 1.00 87.88 94 LYS A C 1
ATOM 736 O O . LYS A 1 94 ? 9.633 10.847 19.839 1.00 87.88 94 LYS A O 1
ATOM 741 N N . GLU A 1 95 ? 10.980 12.070 18.527 1.00 88.06 95 GLU A N 1
ATOM 742 C CA . GLU A 1 95 ? 11.151 13.160 19.491 1.00 88.06 95 GLU A CA 1
ATOM 743 C C . GLU A 1 95 ? 9.853 13.935 19.707 1.00 88.06 95 GLU A C 1
ATOM 745 O O . GLU A 1 95 ? 9.468 14.164 20.854 1.00 88.06 95 GLU A O 1
ATOM 750 N N . ARG A 1 96 ? 9.112 14.236 18.635 1.00 87.94 96 ARG A N 1
ATOM 751 C CA . ARG A 1 96 ? 7.792 14.873 18.719 1.00 87.94 96 ARG A CA 1
ATOM 752 C C . ARG A 1 96 ? 6.803 14.048 19.543 1.00 87.94 96 ARG A C 1
ATOM 754 O O . ARG A 1 96 ? 6.120 14.601 20.403 1.00 87.94 96 ARG A O 1
ATOM 761 N N . LEU A 1 97 ? 6.739 12.735 19.317 1.00 82.69 97 LEU A N 1
ATOM 762 C CA . LEU A 1 97 ? 5.886 11.830 20.095 1.00 82.69 97 LEU A CA 1
ATOM 763 C C . LEU A 1 97 ? 6.321 11.772 21.563 1.00 82.69 97 LEU A C 1
ATOM 765 O O . LEU A 1 97 ? 5.485 11.858 22.461 1.00 82.69 97 LEU A O 1
ATOM 769 N N . ARG A 1 98 ? 7.629 11.690 21.830 1.00 80.88 98 ARG A N 1
ATOM 770 C CA . ARG A 1 98 ? 8.155 11.741 23.202 1.00 80.88 98 ARG A CA 1
ATOM 771 C C . ARG A 1 98 ? 7.808 13.053 23.898 1.00 80.88 98 ARG A C 1
ATOM 773 O O . ARG A 1 98 ? 7.464 13.012 25.071 1.00 80.88 98 ARG A O 1
ATOM 780 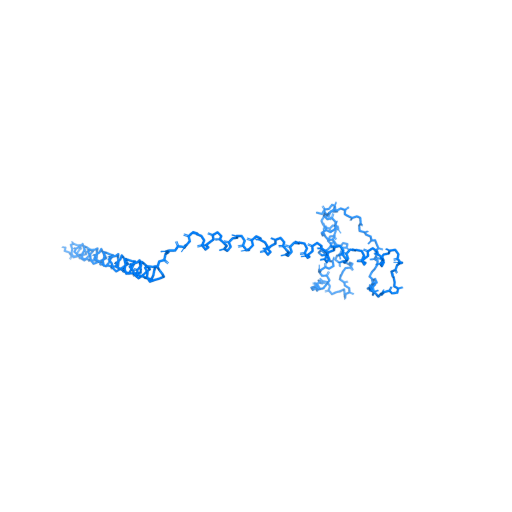N N . ALA A 1 99 ? 7.872 14.185 23.200 1.00 81.25 99 ALA A N 1
ATOM 781 C CA . ALA A 1 99 ? 7.515 15.490 23.747 1.00 81.25 99 ALA A CA 1
ATOM 782 C C . ALA A 1 99 ? 6.006 15.613 24.023 1.00 81.25 99 ALA A C 1
ATOM 784 O O . ALA A 1 99 ? 5.632 16.073 25.097 1.00 81.25 99 ALA A O 1
ATOM 785 N N . GLN A 1 100 ? 5.142 15.143 23.113 1.00 77.50 100 GLN A N 1
ATOM 786 C CA . GLN A 1 100 ? 3.681 15.156 23.307 1.00 77.50 100 GLN A CA 1
ATOM 787 C C . GLN A 1 100 ? 3.211 14.282 24.473 1.00 77.50 100 GLN A C 1
ATOM 789 O O . GLN A 1 100 ? 2.205 14.585 25.111 1.00 77.50 100 GLN A O 1
ATOM 794 N N . HIS A 1 101 ? 3.919 13.187 24.742 1.00 68.44 101 HIS A N 1
ATOM 795 C CA . HIS A 1 101 ? 3.548 12.222 25.774 1.00 68.44 101 HIS A CA 1
ATOM 796 C C . HIS A 1 101 ? 4.427 12.308 27.032 1.00 68.44 101 HIS A C 1
ATOM 798 O O . HIS A 1 101 ? 4.318 11.451 27.911 1.00 68.44 101 HIS A O 1
ATOM 804 N N . LYS A 1 102 ? 5.276 13.340 27.157 1.00 59.22 102 LYS A N 1
ATOM 805 C CA . LYS A 1 102 ? 6.132 13.541 28.333 1.00 59.22 102 LYS A CA 1
ATOM 806 C C . LYS A 1 102 ? 5.258 13.891 29.541 1.00 59.22 102 LYS A C 1
ATOM 808 O O . LYS A 1 102 ? 4.805 15.021 29.673 1.00 59.22 102 LYS A O 1
ATOM 813 N N . GLY A 1 103 ? 5.013 12.907 30.406 1.00 62.38 103 GLY A N 1
ATOM 814 C CA . GLY A 1 103 ? 4.244 13.074 31.645 1.00 62.38 103 GLY A CA 1
ATOM 815 C C . GLY A 1 103 ? 2.877 12.388 31.674 1.00 62.38 103 GLY A C 1
ATOM 816 O O . GLY A 1 103 ? 2.191 12.491 32.686 1.00 62.38 103 GLY A O 1
ATOM 817 N N . LYS A 1 104 ? 2.470 11.662 30.620 1.00 61.91 104 LYS A N 1
ATOM 818 C CA . LYS A 1 104 ? 1.303 10.773 30.736 1.00 61.91 104 LYS A CA 1
ATOM 819 C C . LYS A 1 104 ? 1.704 9.533 31.534 1.00 61.91 104 LYS A C 1
ATOM 821 O O . LYS A 1 104 ? 2.573 8.783 31.095 1.00 61.91 104 LYS A O 1
ATOM 826 N N . ASP A 1 105 ? 1.087 9.344 32.699 1.00 61.06 105 ASP A N 1
ATOM 827 C CA . ASP A 1 105 ? 1.290 8.146 33.512 1.00 61.06 105 ASP A CA 1
ATOM 828 C C . ASP A 1 105 ? 0.780 6.921 32.726 1.00 61.06 105 ASP A C 1
ATOM 830 O O . ASP A 1 105 ? -0.400 6.885 32.354 1.00 61.06 105 ASP A O 1
ATOM 834 N N . PRO A 1 106 ? 1.635 5.924 32.439 1.00 61.59 106 PRO A N 1
ATOM 835 C CA . PRO A 1 106 ? 1.227 4.720 31.722 1.00 61.59 106 PRO A CA 1
ATOM 836 C C . PRO A 1 106 ? 0.055 3.985 32.395 1.00 61.59 106 PRO A C 1
ATOM 838 O O . PRO A 1 106 ? -0.775 3.420 31.688 1.00 61.59 106 PRO A O 1
ATOM 841 N N . LYS A 1 107 ? -0.084 4.056 33.728 1.00 62.31 107 LYS A N 1
ATOM 842 C CA . LYS A 1 107 ? -1.207 3.445 34.460 1.00 62.31 107 LYS A CA 1
ATOM 843 C C . LYS A 1 107 ? -2.515 4.223 34.304 1.00 62.31 107 LYS A C 1
ATOM 845 O O . LYS A 1 107 ? -3.593 3.635 34.363 1.00 62.31 107 LYS A O 1
ATOM 850 N N . ALA A 1 108 ? -2.447 5.536 34.078 1.00 63.41 108 ALA A N 1
ATOM 851 C CA . ALA A 1 108 ? -3.640 6.356 33.865 1.00 63.41 108 ALA A CA 1
ATOM 852 C C . ALA A 1 108 ? -4.314 6.042 32.518 1.00 63.41 108 ALA A C 1
ATOM 854 O O . ALA A 1 108 ? -5.541 5.986 32.450 1.00 63.41 108 ALA A O 1
ATOM 855 N N . LEU A 1 109 ? -3.518 5.770 31.475 1.00 61.66 109 LEU A N 1
ATOM 856 C CA . LEU A 1 109 ? -4.022 5.309 30.175 1.00 61.66 109 LEU A CA 1
ATOM 857 C C . LEU A 1 109 ? -4.710 3.945 30.293 1.00 61.66 109 LEU A C 1
ATOM 859 O O . LEU A 1 109 ? -5.757 3.730 29.692 1.00 61.66 109 LEU A O 1
ATOM 863 N N . GLU A 1 110 ? -4.159 3.042 31.101 1.00 67.44 110 GLU A N 1
ATOM 864 C CA . GLU A 1 110 ? -4.747 1.724 31.345 1.00 67.44 110 GLU A CA 1
ATOM 865 C C . GLU A 1 110 ? -6.109 1.838 32.054 1.00 67.44 110 GLU A C 1
ATOM 867 O O . GLU A 1 110 ? -7.089 1.245 31.610 1.00 67.44 110 GLU A O 1
ATOM 872 N N . ALA A 1 111 ? -6.222 2.709 33.064 1.00 76.62 111 ALA A N 1
ATOM 873 C CA . ALA A 1 111 ? -7.481 2.976 33.767 1.00 76.62 111 ALA A CA 1
ATOM 874 C C . ALA A 1 111 ? -8.541 3.691 32.902 1.00 76.62 111 ALA A C 1
ATOM 876 O O . ALA A 1 111 ? -9.746 3.499 33.083 1.00 76.62 111 ALA A O 1
ATOM 877 N N . GLU A 1 112 ? -8.129 4.558 31.976 1.00 77.81 112 GLU A N 1
ATOM 878 C CA . GLU A 1 112 ? -9.030 5.175 30.995 1.00 77.81 112 GLU A CA 1
ATOM 879 C C . GLU A 1 112 ? -9.539 4.147 29.974 1.00 77.81 112 GLU A C 1
ATOM 881 O O . GLU A 1 112 ? -10.737 4.094 29.696 1.00 77.81 112 GLU A O 1
ATOM 886 N N . VAL A 1 113 ? -8.663 3.261 29.492 1.00 77.44 113 VAL A N 1
ATOM 887 C CA . VAL A 1 113 ? -9.030 2.164 28.583 1.00 77.44 113 VAL A CA 1
ATOM 888 C C . VAL A 1 113 ? -9.969 1.161 29.261 1.00 77.44 113 VAL A C 1
ATOM 890 O O . VAL A 1 113 ? -10.946 0.728 28.646 1.00 77.44 113 VAL A O 1
ATOM 893 N N . GLU A 1 114 ? -9.723 0.816 30.527 1.00 72.06 114 GLU A N 1
ATOM 894 C CA . GLU A 1 114 ? -10.593 -0.057 31.327 1.00 72.06 114 GLU A CA 1
ATOM 895 C C . GLU A 1 114 ? -11.999 0.549 31.481 1.00 72.06 114 GLU A C 1
ATOM 897 O O . GLU A 1 114 ? -13.006 -0.124 31.243 1.00 72.06 114 GLU A O 1
ATOM 902 N N . ARG A 1 115 ? -12.083 1.854 31.789 1.00 83.88 115 ARG A N 1
ATOM 903 C CA . ARG A 1 115 ? -13.360 2.586 31.865 1.00 83.88 115 ARG A CA 1
ATOM 904 C C . ARG A 1 115 ? -14.092 2.598 30.530 1.00 83.88 115 ARG A C 1
ATOM 906 O O . ARG A 1 115 ? -15.270 2.256 30.493 1.00 83.88 115 ARG A O 1
ATOM 913 N N . ALA A 1 116 ? -13.397 2.888 29.433 1.00 88.31 116 ALA A N 1
ATOM 914 C CA . ALA A 1 116 ? -13.998 2.881 28.101 1.00 88.31 116 ALA A CA 1
ATOM 915 C C . ALA A 1 116 ? -14.532 1.489 27.706 1.00 88.31 116 ALA A C 1
ATOM 917 O O . ALA A 1 116 ? -15.602 1.374 27.101 1.00 88.31 116 ALA A O 1
ATOM 918 N N . ARG A 1 117 ? -13.828 0.408 28.077 1.00 82.25 117 ARG A N 1
ATOM 919 C CA . ARG A 1 117 ? -14.314 -0.969 27.872 1.00 82.25 117 ARG A CA 1
ATOM 920 C C . ARG A 1 117 ? -15.563 -1.262 28.693 1.00 82.25 117 ARG A C 1
ATOM 922 O O . ARG A 1 117 ? -16.497 -1.861 28.156 1.00 82.25 117 ARG A O 1
ATOM 929 N N . ARG A 1 118 ? -15.583 -0.836 29.958 1.00 87.31 118 ARG A N 1
ATOM 930 C CA . ARG A 1 118 ? -16.720 -1.017 30.861 1.00 87.31 118 ARG A CA 1
ATOM 931 C C . ARG A 1 118 ? -17.952 -0.255 30.377 1.00 87.31 118 ARG A C 1
ATOM 933 O O . ARG A 1 118 ? -18.989 -0.879 30.191 1.00 87.31 118 ARG A O 1
ATOM 940 N N . GLU A 1 119 ? -17.822 1.031 30.056 1.00 91.06 119 GLU A N 1
ATOM 941 C CA . GLU A 1 119 ? -18.924 1.833 29.503 1.00 91.06 119 GLU A CA 1
ATOM 942 C C . GLU A 1 119 ? -19.448 1.248 28.186 1.00 91.06 119 GLU A C 1
ATOM 944 O O . GLU A 1 119 ? -20.654 1.187 27.954 1.00 91.06 119 GLU A O 1
ATOM 949 N N . GLY A 1 120 ? -18.556 0.771 27.311 1.00 91.94 120 GLY A N 1
ATOM 950 C CA . GLY A 1 120 ? -18.956 0.101 26.075 1.00 91.94 120 GLY A CA 1
ATOM 951 C C . GLY A 1 120 ? -19.705 -1.214 26.320 1.00 91.94 120 GLY A C 1
ATOM 952 O O . GLY A 1 120 ? -20.633 -1.543 25.580 1.00 91.94 120 GLY A O 1
ATOM 953 N N . ALA A 1 121 ? -19.320 -1.980 27.343 1.00 89.31 121 ALA A N 1
ATOM 954 C CA . ALA A 1 121 ? -20.024 -3.196 27.742 1.00 89.31 121 ALA A CA 1
ATOM 955 C C . ALA A 1 121 ? -21.398 -2.885 28.354 1.00 89.31 121 ALA A C 1
ATOM 957 O O . ALA A 1 121 ? -22.375 -3.528 27.975 1.00 89.31 121 ALA A O 1
ATOM 958 N N . GLU A 1 122 ? -21.482 -1.872 29.216 1.00 92.50 122 GLU A N 1
ATOM 959 C CA . GLU A 1 122 ? -22.725 -1.406 29.837 1.00 92.50 122 GLU A CA 1
ATOM 960 C C . GLU A 1 122 ? -23.711 -0.897 28.775 1.00 92.50 122 GLU A C 1
ATOM 962 O O . GLU A 1 122 ? -24.833 -1.393 28.709 1.00 92.50 122 GLU A O 1
ATOM 967 N N . LYS A 1 123 ? -23.268 -0.049 27.834 1.00 94.75 123 LYS A N 1
ATOM 968 C CA . LYS A 1 123 ? -24.107 0.422 26.713 1.00 94.75 123 LYS A CA 1
ATOM 969 C C . LYS A 1 123 ? -24.647 -0.721 25.854 1.00 94.75 123 LYS A C 1
ATOM 971 O O . LYS A 1 123 ? -25.805 -0.698 25.446 1.00 94.75 123 LYS A O 1
ATOM 976 N N . ARG A 1 124 ? -23.828 -1.742 25.571 1.00 93.31 124 ARG A N 1
ATOM 977 C CA . ARG A 1 124 ? -24.276 -2.928 24.817 1.00 93.31 124 ARG A CA 1
ATOM 978 C C . ARG A 1 124 ? -25.269 -3.774 25.608 1.00 93.31 124 ARG A C 1
ATOM 980 O O . ARG A 1 124 ? -26.222 -4.285 25.023 1.00 93.31 124 ARG A O 1
ATOM 987 N N . ALA A 1 125 ? -25.048 -3.943 26.909 1.00 94.44 125 ALA A N 1
ATOM 988 C CA . ALA A 1 125 ? -25.961 -4.678 27.777 1.00 94.44 125 ALA A CA 1
ATOM 989 C C . ALA A 1 125 ? -27.317 -3.967 27.880 1.00 94.44 125 ALA A C 1
ATOM 991 O O . ALA A 1 125 ? -28.359 -4.612 27.767 1.00 94.44 125 ALA A O 1
ATOM 992 N N . GLU A 1 126 ? -27.300 -2.644 28.015 1.00 94.44 126 GLU A N 1
ATOM 993 C CA . GLU A 1 126 ? -28.499 -1.819 28.095 1.00 94.44 126 GLU A CA 1
ATOM 994 C C . GLU A 1 126 ? -29.274 -1.806 26.775 1.00 94.44 126 GLU A C 1
ATOM 996 O O . GLU A 1 126 ? -30.472 -2.080 26.777 1.00 94.44 126 GLU A O 1
ATOM 1001 N N . ALA A 1 127 ? -28.591 -1.643 25.636 1.00 95.38 127 ALA A N 1
ATOM 1002 C CA . ALA A 1 127 ? -29.218 -1.762 24.319 1.00 95.38 127 ALA A CA 1
ATOM 1003 C C . ALA A 1 127 ? -29.863 -3.144 24.111 1.00 95.38 127 ALA A C 1
ATOM 1005 O O . ALA A 1 127 ? -30.986 -3.247 23.622 1.00 95.38 127 ALA A O 1
ATOM 1006 N N . LYS A 1 128 ? -29.193 -4.223 24.541 1.00 94.81 128 LYS A N 1
ATOM 1007 C CA . LYS A 1 128 ? -29.746 -5.583 24.461 1.00 94.81 128 LYS A CA 1
ATOM 1008 C C . LYS A 1 128 ? -30.964 -5.772 25.373 1.00 94.81 128 LYS A C 1
ATOM 1010 O O . LYS A 1 128 ? -31.885 -6.499 25.005 1.00 94.81 128 LYS A O 1
ATOM 1015 N N . LYS A 1 129 ? -30.977 -5.144 26.554 1.00 95.44 129 LYS A N 1
ATOM 1016 C CA . LYS A 1 129 ? -32.121 -5.172 27.477 1.00 95.44 129 LYS A CA 1
ATOM 1017 C C . LYS A 1 129 ? -33.319 -4.434 26.886 1.00 95.44 129 LYS A C 1
ATOM 1019 O O . LYS A 1 129 ? -34.395 -5.018 26.833 1.00 95.44 129 LYS A O 1
ATOM 1024 N N . GLN A 1 130 ? -33.107 -3.218 26.383 1.00 93.56 130 GLN A N 1
ATOM 1025 C CA . GLN A 1 130 ? -34.150 -2.413 25.744 1.00 93.56 130 GLN A CA 1
ATOM 1026 C C . GLN A 1 130 ? -34.754 -3.132 24.532 1.00 93.56 130 GLN A C 1
ATOM 1028 O O . GLN A 1 130 ? -35.972 -3.204 24.398 1.00 93.56 130 GLN A O 1
ATOM 1033 N N . GLU A 1 131 ? -33.918 -3.745 23.691 1.00 92.06 131 GLU A N 1
ATOM 1034 C CA . GLU A 1 131 ? -34.397 -4.507 22.535 1.00 92.06 131 GLU A CA 1
ATOM 1035 C C . GLU A 1 131 ? -35.228 -5.727 22.956 1.00 92.06 131 GLU A C 1
ATOM 1037 O O . GLU A 1 131 ? -36.286 -5.994 22.389 1.00 92.06 131 GLU A O 1
ATOM 1042 N N . ARG A 1 132 ? -34.792 -6.453 23.993 1.00 92.06 132 ARG A N 1
ATOM 1043 C CA . ARG A 1 132 ? -35.541 -7.602 24.520 1.00 92.06 132 ARG A CA 1
ATOM 1044 C C . ARG A 1 132 ? -36.894 -7.185 25.098 1.00 92.06 132 ARG A C 1
ATOM 1046 O O . ARG A 1 132 ? -37.870 -7.899 24.894 1.00 92.06 132 ARG A O 1
ATOM 1053 N N . GLU A 1 133 ? -36.948 -6.060 25.803 1.00 94.56 133 GLU A N 1
ATOM 1054 C CA . GLU A 1 133 ? -38.193 -5.501 26.341 1.00 94.56 133 GLU A CA 1
ATOM 1055 C C . GLU A 1 133 ? -39.141 -5.081 25.214 1.00 94.56 133 GLU A C 1
ATOM 1057 O O . GLU A 1 133 ? -40.322 -5.419 25.263 1.00 94.56 133 GLU A O 1
ATOM 1062 N N . ARG A 1 134 ? -38.624 -4.447 24.153 1.00 94.25 134 ARG A N 1
ATOM 1063 C CA . ARG A 1 134 ? -39.412 -4.089 22.967 1.00 94.25 134 ARG A CA 1
ATOM 1064 C C . ARG A 1 134 ? -40.023 -5.317 22.291 1.00 94.25 134 ARG A C 1
ATOM 1066 O O . ARG A 1 134 ? -41.222 -5.334 22.041 1.00 94.25 134 ARG A O 1
ATOM 1073 N N . ILE A 1 135 ? -39.220 -6.358 22.065 1.00 92.50 135 ILE A N 1
ATOM 1074 C CA . ILE A 1 135 ? -39.687 -7.616 21.462 1.00 92.50 135 ILE A CA 1
ATOM 1075 C C . ILE A 1 135 ? -40.741 -8.295 22.348 1.00 92.50 135 ILE A C 1
ATOM 1077 O O . ILE A 1 135 ? -41.720 -8.832 21.837 1.00 92.50 135 ILE A O 1
ATOM 1081 N N . GLN A 1 136 ? -40.570 -8.283 23.674 1.00 92.44 136 GLN A N 1
ATOM 1082 C CA . GLN A 1 136 ? -41.554 -8.864 24.595 1.00 92.44 136 GLN A CA 1
ATOM 1083 C C . GLN A 1 136 ? -42.868 -8.080 24.623 1.00 92.44 136 GLN A C 1
ATOM 1085 O O . GLN A 1 136 ? -43.930 -8.698 24.654 1.00 92.44 136 GLN A O 1
ATOM 1090 N N . ALA A 1 137 ? -42.805 -6.749 24.591 1.00 92.12 137 ALA A N 1
ATOM 1091 C CA . ALA A 1 137 ? -43.990 -5.901 24.522 1.00 92.12 137 ALA A CA 1
ATOM 1092 C C . ALA A 1 137 ? -44.758 -6.125 23.210 1.00 92.12 137 ALA A C 1
ATOM 1094 O O . ALA A 1 137 ? -45.964 -6.355 23.243 1.00 92.12 137 ALA A O 1
ATOM 1095 N N . GLU A 1 138 ? -44.052 -6.156 22.076 1.00 89.94 138 GLU A N 1
ATOM 1096 C CA . GLU A 1 138 ? -44.647 -6.432 20.764 1.00 89.94 138 GLU A CA 1
ATOM 1097 C C . GLU A 1 138 ? -45.250 -7.845 20.702 1.00 89.94 138 GLU A C 1
ATOM 1099 O O . GLU A 1 138 ? -46.360 -8.028 20.206 1.00 89.94 138 GLU A O 1
ATOM 1104 N N . ALA A 1 139 ? -44.576 -8.850 21.273 1.00 89.06 139 ALA A N 1
ATOM 1105 C CA . ALA A 1 139 ? -45.109 -10.209 21.359 1.00 89.06 139 ALA A CA 1
ATOM 1106 C C . ALA A 1 139 ? -46.391 -10.283 22.210 1.00 89.06 139 ALA A C 1
ATOM 1108 O O . ALA A 1 139 ? -47.338 -10.966 21.822 1.00 89.06 139 ALA A O 1
ATOM 1109 N N . ALA A 1 140 ? -46.446 -9.570 23.340 1.00 91.06 140 ALA A N 1
ATOM 1110 C CA . ALA A 1 140 ? -47.631 -9.515 24.196 1.00 91.06 140 ALA A CA 1
ATOM 1111 C C . ALA A 1 140 ? -48.810 -8.790 23.521 1.00 91.06 140 ALA A C 1
ATOM 1113 O O . ALA A 1 140 ? -49.956 -9.224 23.647 1.00 91.06 140 ALA A O 1
ATOM 1114 N N . GLU A 1 141 ? -48.540 -7.717 22.773 1.00 89.88 141 GLU A N 1
ATOM 1115 C CA . GLU A 1 141 ? -49.549 -7.000 21.985 1.00 89.88 141 GLU A CA 1
ATOM 1116 C C . GLU A 1 141 ? -50.092 -7.863 20.838 1.00 89.88 141 GLU A C 1
ATOM 1118 O O . GLU A 1 141 ? -51.294 -7.897 20.571 1.00 89.88 141 GLU A O 1
ATOM 1123 N N . LEU A 1 142 ? -49.220 -8.613 20.165 1.00 85.62 142 LEU A N 1
ATOM 1124 C CA . LEU A 1 142 ? -49.632 -9.489 19.075 1.00 85.62 142 LEU A CA 1
ATOM 1125 C C . LEU A 1 142 ? -50.495 -10.655 19.581 1.00 85.62 142 LEU A C 1
ATOM 1127 O O . LEU A 1 142 ? -51.428 -11.068 18.887 1.00 85.62 142 LEU A O 1
ATOM 1131 N N . GLU A 1 143 ? -50.221 -11.146 20.791 1.00 87.62 143 GLU A N 1
ATOM 1132 C CA . GLU A 1 143 ? -51.019 -12.178 21.454 1.00 87.62 143 GLU A CA 1
ATOM 1133 C C . GLU A 1 143 ? -52.401 -11.657 21.875 1.00 87.62 143 GLU A C 1
ATOM 1135 O O . GLU A 1 143 ? -53.413 -12.302 21.594 1.00 87.62 143 GLU A O 1
ATOM 1140 N N . SER A 1 144 ? -52.482 -10.453 22.454 1.00 87.69 144 SER A N 1
ATOM 1141 C CA . SER A 1 144 ? -53.773 -9.843 22.801 1.00 87.69 144 SER A CA 1
ATOM 1142 C C . SER A 1 144 ? -54.611 -9.530 21.555 1.00 87.69 144 SER A C 1
ATOM 1144 O O . SER A 1 144 ? -55.816 -9.791 21.537 1.00 87.69 144 SER A O 1
ATOM 1146 N N . ARG A 1 145 ? -53.976 -9.069 20.467 1.00 85.12 145 ARG A N 1
ATOM 1147 C CA . ARG A 1 145 ? -54.641 -8.860 19.173 1.00 85.12 145 ARG A CA 1
ATOM 1148 C C . ARG A 1 145 ? -55.172 -10.172 18.598 1.00 85.12 145 ARG A C 1
ATOM 1150 O O . ARG A 1 145 ? -56.311 -10.203 18.149 1.00 85.12 145 ARG A O 1
ATOM 1157 N N . LYS A 1 146 ? -54.393 -11.260 18.625 1.00 80.88 146 LYS A N 1
ATOM 1158 C CA . LYS A 1 146 ? -54.860 -12.588 18.180 1.00 80.88 146 LYS A CA 1
ATOM 1159 C C . LYS A 1 146 ? -56.052 -13.085 18.995 1.00 80.88 146 LYS A C 1
ATOM 1161 O O . LYS A 1 146 ? -57.002 -13.583 18.401 1.00 80.88 146 LYS A O 1
ATOM 1166 N N . ALA A 1 147 ? -56.026 -12.915 20.317 1.00 79.56 147 ALA A N 1
ATOM 1167 C CA . ALA A 1 147 ? -57.131 -13.310 21.187 1.00 79.56 147 ALA A CA 1
ATOM 1168 C C . ALA A 1 147 ? -58.428 -12.537 20.874 1.00 79.56 147 ALA A C 1
ATOM 1170 O O . ALA A 1 147 ? -59.501 -13.130 20.872 1.00 79.56 147 ALA A O 1
ATOM 1171 N N . GLY A 1 148 ? -58.332 -11.246 20.534 1.00 76.75 148 GLY A N 1
ATOM 1172 C CA . GLY A 1 148 ? -59.486 -10.433 20.128 1.00 76.75 148 GLY A CA 1
ATOM 1173 C C . GLY A 1 148 ? -60.080 -10.784 18.756 1.00 76.75 148 GLY A C 1
ATOM 1174 O O . GLY A 1 148 ? -61.260 -10.543 18.541 1.00 76.75 148 GLY A O 1
ATOM 1175 N N . TYR A 1 149 ? -59.297 -11.368 17.840 1.00 61.56 149 TYR A N 1
ATOM 1176 C CA . TYR A 1 149 ? -59.783 -11.863 16.538 1.00 61.56 149 TYR A CA 1
ATOM 1177 C C . TYR A 1 149 ? -60.365 -13.288 16.597 1.00 61.56 149 TYR A C 1
ATOM 1179 O O . TYR A 1 149 ? -60.968 -13.733 15.624 1.00 61.56 149 TYR A O 1
ATOM 1187 N N . ALA A 1 150 ? -60.149 -14.016 17.698 1.00 56.34 150 ALA A N 1
ATOM 1188 C CA . ALA A 1 150 ? -60.665 -15.370 17.919 1.00 56.34 150 ALA A CA 1
ATOM 1189 C C . ALA A 1 150 ? -61.976 -15.403 18.741 1.00 56.34 150 ALA A C 1
ATOM 1191 O O . ALA A 1 150 ? -62.486 -16.490 19.017 1.00 56.34 150 ALA A O 1
ATOM 1192 N N . SER A 1 151 ? -62.489 -14.229 19.134 1.00 50.69 151 SER A N 1
ATOM 1193 C CA . SER A 1 151 ? -63.803 -14.000 19.755 1.00 50.69 151 SER A CA 1
ATOM 1194 C C . SER A 1 151 ? -64.842 -13.588 18.717 1.00 50.69 151 SER A C 1
ATOM 1196 O O . SER A 1 151 ? -66.037 -13.706 19.070 1.00 50.69 151 SER A O 1
#

Mean predicted aligned error: 19.12 Å

Solvent-accessible surface area (backbone atoms only — not comparable to full-atom values): 8785 Å² total; per-residue (Å²): 100,77,56,59,66,68,62,49,51,53,60,40,45,70,67,40,30,81,81,70,75,88,59,66,53,75,74,32,41,50,55,48,50,52,52,48,54,36,33,52,73,62,52,79,80,73,89,69,70,97,62,87,72,69,88,47,82,90,79,56,58,66,71,58,53,52,52,49,51,52,50,51,52,53,49,52,50,52,51,51,54,50,51,51,51,51,51,51,52,51,51,51,51,51,51,52,51,50,62,77,50,66,82,65,56,74,66,57,55,51,54,49,52,51,47,53,52,49,53,54,50,50,54,52,52,50,53,52,49,54,51,51,51,51,54,50,51,51,52,54,50,53,48,55,52,51,56,65,72,75,109

Secondary structure (DSSP, 8-state):
--S-HHHHHHHHHHHH-SS-SSS--HHHHHHHHHHHHHHHHT-------S------GGGS-HHHHHHHHHHHHHHHHHHHHHHHHHHHHHHHHHHHHHHHTTT--HHHHHHHHHHHHHHHHHHHHHHHHHHHHHHHHHHHHHHHHHHHH--

Radius of gyration: 35.64 Å; Cα contacts (8 Å, |Δi|>4): 35; chains: 1; bounding box: 95×40×71 Å

Sequence (151 aa):
LKTERVKFTTDMFVKFDANDDGVLSFEEFKGLYNAAVDDAAGNRRSTKANGAATRTKHGLDEATLAAREKMKEEKARKKAEEAEKIRKQNAEMKERLRAQHKGKDPKALEAEVERARREGAEKRAEAKKQERERIQAEAAELESRKAGYAS